Protein AF-A0A5K0ZXY5-F1 (afdb_monomer)

Sequence (60 aa):
AGANGSGGTNASQNAAAVVAQECFAAALRTDPKAGHLWVNLADAYHMAGDRRSAGKCLEQ

Mean predicted aligned error: 6.97 Å

Secondary structure (DSSP, 8-state):
-----SSSSHHHHHHHHHHHHHHHHHHHHH-TT-HHHHHHHHHHHHHTT-HHHHHHHTT-

Organism: NCBI:txid210225

pLDDT: mean 85.3, std 16.0, range [43.03, 96.94]

Solvent-accessible surface area (backbone atoms only — not comparable to full-atom values): 3412 Å² total; per-residue (Å²): 134,85,91,78,83,73,85,79,50,56,66,60,47,32,54,51,18,53,54,47,37,53,53,36,55,56,48,37,74,76,45,75,80,48,62,70,48,30,52,54,34,16,51,22,26,47,64,60,66,39,56,68,63,16,54,57,33,72,73,110

InterPro domains:
  IPR011990 Tetratricopeptide-like helical domain superfamily [G3DSA:1.25.40.10] (11-60)
  IPR011990 Tetratricopeptide-like helical domain su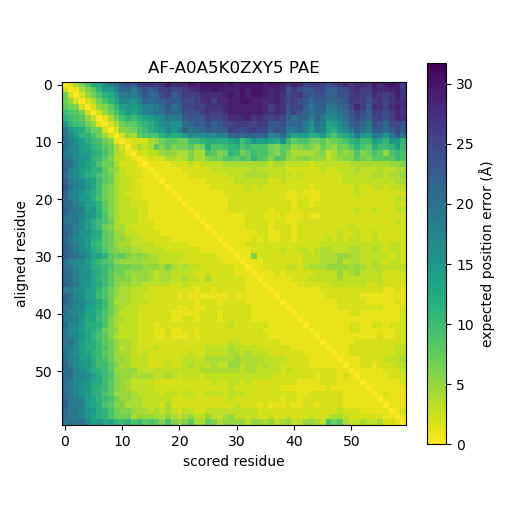perfamily [SSF48452] (20-59)

Nearest PDB structures (foldseek):
  3kd7-assembly1_A  TM=9.467E-01  e=1.694E-01  unidentified
  6c6k-assembly1_A  TM=8.998E-01  e=1.237E+00  Homo sapiens
  6c6k-assembly2_B  TM=8.872E-01  e=2.354E+00  Homo sapiens
  5udj-assembly1_A  TM=8.635E-01  e=2.094E+00  Homo sapiens
  5w5i-assembly1_A  TM=8.749E-01  e=2.496E+00  Homo sapiens

Structure (mmCIF, N/CA/C/O backbone):
data_AF-A0A5K0ZXY5-F1
#
_entry.id   AF-A0A5K0ZXY5-F1
#
loop_
_atom_site.group_PDB
_atom_site.id
_atom_site.type_symbol
_atom_site.label_atom_id
_atom_site.label_alt_id
_atom_site.label_comp_id
_atom_site.label_asym_id
_atom_site.label_entity_id
_atom_site.label_seq_id
_atom_site.pdbx_PDB_ins_code
_atom_site.Cartn_x
_atom_site.Cartn_y
_atom_site.Cartn_z
_atom_site.occupancy
_atom_site.B_iso_or_equiv
_atom_site.auth_seq_id
_atom_site.auth_comp_id
_atom_site.auth_asym_id
_atom_site.auth_atom_id
_atom_site.pdbx_PDB_model_num
ATOM 1 N N . ALA A 1 1 ? -0.501 -21.574 -31.893 1.00 43.03 1 ALA A N 1
ATOM 2 C CA . ALA A 1 1 ? -0.963 -20.182 -31.725 1.00 43.03 1 ALA A CA 1
ATOM 3 C C . ALA A 1 1 ? 0.032 -19.472 -30.815 1.00 43.03 1 ALA A C 1
ATOM 5 O O . ALA A 1 1 ? 0.390 -20.039 -29.791 1.00 43.03 1 ALA A O 1
ATOM 6 N N . GLY A 1 2 ? 0.595 -18.352 -31.272 1.00 44.22 2 GLY A N 1
ATOM 7 C CA . GLY A 1 2 ? 1.824 -17.766 -30.731 1.00 44.22 2 GLY A CA 1
ATOM 8 C C . GLY A 1 2 ? 1.650 -17.056 -29.391 1.00 44.22 2 GLY A C 1
ATOM 9 O O . GLY A 1 2 ? 0.770 -16.217 -29.234 1.00 44.22 2 GLY A O 1
ATOM 10 N N . ALA A 1 3 ? 2.545 -17.371 -28.457 1.00 56.84 3 ALA A N 1
ATOM 11 C CA . ALA A 1 3 ? 2.823 -16.557 -27.287 1.00 56.84 3 ALA A CA 1
ATOM 12 C C . ALA A 1 3 ? 3.635 -15.334 -27.731 1.00 56.84 3 ALA A C 1
ATOM 14 O O . ALA A 1 3 ? 4.823 -15.452 -28.019 1.00 56.84 3 ALA A O 1
ATOM 15 N N . ASN A 1 4 ? 3.000 -14.169 -27.829 1.00 55.38 4 ASN A N 1
ATOM 16 C CA . ASN A 1 4 ? 3.724 -12.905 -27.889 1.00 55.38 4 ASN A CA 1
ATOM 17 C C . ASN A 1 4 ? 2.827 -11.765 -27.396 1.00 55.38 4 ASN A C 1
ATOM 19 O O . ASN A 1 4 ? 1.802 -11.488 -28.013 1.00 55.38 4 ASN A O 1
ATOM 23 N N . GLY A 1 5 ? 3.200 -11.119 -26.288 1.00 50.09 5 GLY A N 1
ATOM 24 C CA . GLY A 1 5 ? 2.463 -9.950 -25.802 1.00 50.09 5 GLY A CA 1
ATOM 25 C C . GLY A 1 5 ? 2.642 -9.530 -24.341 1.00 50.09 5 GLY A C 1
ATOM 26 O O . GLY A 1 5 ? 1.779 -8.818 -23.851 1.00 50.09 5 GLY A O 1
ATOM 27 N N . SER A 1 6 ? 3.698 -9.923 -23.619 1.00 56.09 6 SER A N 1
ATOM 28 C CA . SER A 1 6 ? 3.897 -9.462 -22.220 1.00 56.09 6 SER A CA 1
ATOM 29 C C . SER A 1 6 ? 5.090 -8.517 -22.032 1.00 56.09 6 SER A C 1
ATOM 31 O O . SER A 1 6 ? 5.380 -8.101 -20.916 1.00 56.09 6 SER A O 1
ATOM 33 N N . GLY A 1 7 ? 5.790 -8.150 -23.111 1.00 49.81 7 GLY A N 1
ATOM 34 C CA . GLY A 1 7 ? 6.974 -7.283 -23.034 1.00 49.81 7 GLY A CA 1
ATOM 35 C C . GLY A 1 7 ? 6.667 -5.783 -22.935 1.00 49.81 7 GLY A C 1
ATOM 36 O O . GLY A 1 7 ? 7.474 -5.036 -22.396 1.00 49.81 7 GLY A O 1
ATOM 37 N N . GLY A 1 8 ? 5.503 -5.336 -23.426 1.00 51.72 8 GLY A N 1
ATOM 38 C CA . GLY A 1 8 ? 5.123 -3.914 -23.474 1.00 51.72 8 GLY A CA 1
ATOM 39 C C . GLY A 1 8 ? 4.176 -3.452 -22.363 1.00 51.72 8 GLY A C 1
ATOM 40 O O . GLY A 1 8 ? 3.947 -2.259 -22.213 1.00 51.72 8 GLY A O 1
ATOM 41 N N . THR A 1 9 ? 3.624 -4.374 -21.572 1.00 55.56 9 THR A N 1
ATOM 42 C CA . THR A 1 9 ? 2.584 -4.074 -20.576 1.00 55.56 9 THR A CA 1
ATOM 43 C C . THR A 1 9 ? 3.154 -3.784 -19.185 1.00 55.56 9 THR A C 1
ATOM 45 O O . THR A 1 9 ? 2.471 -3.186 -18.361 1.00 55.56 9 THR A O 1
ATOM 48 N N . ASN A 1 10 ? 4.394 -4.179 -18.882 1.00 59.69 10 ASN A N 1
ATOM 49 C CA . ASN A 1 10 ? 4.929 -4.112 -17.514 1.00 59.69 10 ASN A CA 1
ATOM 50 C C . ASN A 1 10 ? 5.211 -2.687 -17.021 1.00 59.69 10 ASN A C 1
ATOM 52 O O . ASN A 1 10 ? 4.930 -2.386 -15.867 1.00 59.69 10 ASN A O 1
ATOM 56 N N . ALA A 1 11 ? 5.714 -1.788 -17.872 1.00 65.88 11 ALA A N 1
ATOM 57 C CA . ALA A 1 11 ? 6.018 -0.419 -17.446 1.00 65.88 11 ALA A CA 1
ATOM 58 C C . ALA A 1 11 ? 4.742 0.391 -17.153 1.00 65.88 11 ALA A C 1
ATOM 60 O O . ALA A 1 11 ? 4.652 1.062 -16.127 1.00 65.88 11 ALA A O 1
ATOM 61 N N . SER A 1 12 ? 3.733 0.286 -18.022 1.00 74.69 12 SER A N 1
ATOM 62 C CA . SER A 1 12 ? 2.450 0.979 -17.856 1.00 74.69 12 SER A CA 1
ATOM 63 C C . SER A 1 12 ? 1.631 0.416 -16.695 1.00 74.69 12 SER A C 1
ATOM 65 O O . SER A 1 12 ? 1.036 1.187 -15.949 1.00 74.69 12 SER A O 1
ATOM 67 N N . GLN A 1 13 ? 1.642 -0.908 -16.498 1.00 72.31 13 GLN A N 1
ATOM 68 C CA . GLN A 1 13 ? 1.017 -1.534 -15.327 1.00 72.31 13 GLN A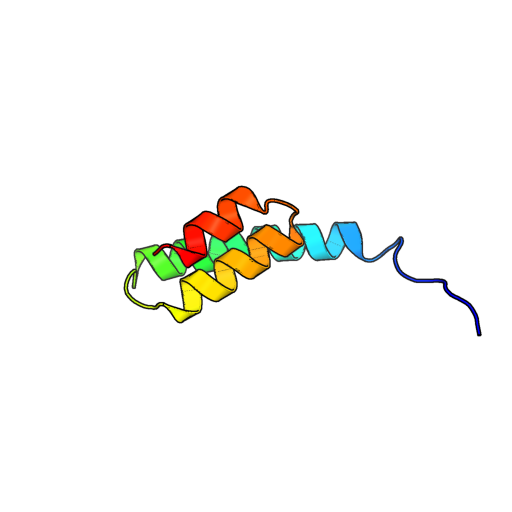 CA 1
ATOM 69 C C . GLN A 1 13 ? 1.705 -1.106 -14.027 1.00 72.31 13 GLN A C 1
ATOM 71 O O . GLN A 1 13 ? 1.020 -0.828 -13.049 1.00 72.31 13 GLN A O 1
ATOM 76 N N . ASN A 1 14 ? 3.035 -0.975 -14.023 1.00 79.19 14 ASN A N 1
ATOM 77 C CA . ASN A 1 14 ? 3.765 -0.501 -12.850 1.00 79.19 14 ASN A CA 1
ATOM 78 C C . ASN A 1 14 ? 3.452 0.973 -12.536 1.00 79.19 14 ASN A C 1
ATOM 80 O O . ASN A 1 14 ? 3.223 1.328 -11.386 1.00 79.19 14 ASN A O 1
ATOM 84 N N . ALA A 1 15 ? 3.364 1.832 -13.557 1.00 87.19 15 ALA A N 1
ATOM 85 C CA . ALA A 1 15 ? 2.957 3.226 -13.370 1.00 87.19 15 ALA A CA 1
ATOM 86 C C . ALA A 1 15 ? 1.519 3.341 -12.831 1.00 87.19 15 ALA A C 1
ATOM 88 O O . ALA A 1 15 ? 1.265 4.104 -11.901 1.00 87.19 15 ALA A O 1
ATOM 89 N N . ALA A 1 16 ? 0.588 2.547 -13.368 1.00 87.81 16 ALA A N 1
ATOM 90 C CA . ALA A 1 16 ? -0.782 2.487 -12.867 1.00 87.81 16 ALA A CA 1
ATOM 91 C C . ALA A 1 16 ? -0.848 1.966 -11.420 1.00 87.81 16 ALA A C 1
ATOM 93 O O . ALA A 1 16 ? -1.618 2.493 -10.620 1.00 87.81 16 ALA A O 1
ATOM 94 N N . ALA A 1 17 ? -0.012 0.986 -11.066 1.00 90.50 17 ALA A N 1
ATOM 95 C CA . ALA A 1 17 ? 0.089 0.459 -9.709 1.00 90.50 17 ALA A CA 1
ATOM 96 C C . ALA A 1 17 ? 0.564 1.521 -8.706 1.00 90.50 17 ALA A C 1
ATOM 98 O O . ALA A 1 17 ? -0.003 1.616 -7.621 1.00 90.50 17 ALA A O 1
ATOM 99 N N . VAL A 1 18 ? 1.538 2.363 -9.073 1.00 92.00 18 VAL A N 1
ATOM 100 C CA . VAL A 1 18 ? 2.004 3.472 -8.219 1.00 92.00 18 VAL A CA 1
ATOM 101 C C . VAL A 1 18 ? 0.884 4.483 -7.966 1.00 92.00 18 VAL A C 1
ATOM 103 O O . VAL A 1 18 ? 0.610 4.818 -6.817 1.00 92.00 18 VAL A O 1
ATOM 106 N N . VAL A 1 19 ? 0.175 4.917 -9.014 1.00 94.94 19 VAL A N 1
ATOM 107 C CA . VAL A 1 19 ? -0.955 5.852 -8.858 1.00 94.94 19 VAL A CA 1
ATOM 108 C C . VAL A 1 19 ? -2.065 5.233 -7.999 1.00 94.94 19 VAL A C 1
ATOM 110 O O . VAL A 1 19 ? -2.620 5.896 -7.123 1.00 94.94 19 VAL A O 1
ATOM 113 N N . ALA A 1 20 ? -2.367 3.947 -8.201 1.00 95.06 20 ALA A N 1
ATOM 114 C CA . ALA A 1 20 ? -3.348 3.229 -7.394 1.00 95.06 20 ALA A CA 1
ATOM 115 C C . AL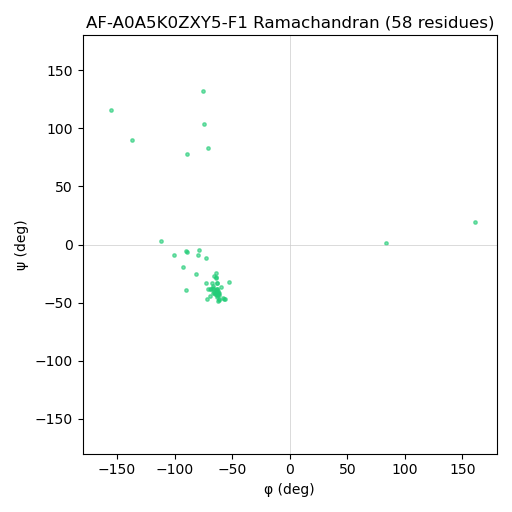A A 1 20 ? -2.942 3.173 -5.911 1.00 95.06 20 ALA A C 1
ATOM 117 O O . ALA A 1 20 ? -3.777 3.435 -5.045 1.00 95.06 20 ALA A O 1
ATOM 118 N N . GLN A 1 21 ? -1.667 2.901 -5.609 1.00 95.00 21 GLN A N 1
ATOM 119 C CA . GLN A 1 21 ? -1.147 2.918 -4.238 1.00 95.00 21 GLN A CA 1
ATOM 120 C C . GLN A 1 21 ? -1.364 4.279 -3.568 1.00 95.00 21 GLN A C 1
ATOM 122 O O . GLN A 1 21 ? -1.863 4.328 -2.444 1.00 95.00 21 GLN A O 1
ATOM 127 N N . GLU A 1 22 ? -1.052 5.382 -4.253 1.00 95.88 22 GLU A N 1
ATOM 128 C CA . GLU A 1 22 ? -1.247 6.733 -3.713 1.00 95.88 22 GLU A CA 1
ATOM 129 C C . GLU A 1 22 ? -2.726 7.046 -3.455 1.00 95.88 22 GLU A C 1
ATOM 131 O O . GLU A 1 22 ? -3.080 7.547 -2.383 1.00 95.88 22 GLU A O 1
ATOM 136 N N . CYS A 1 23 ? -3.605 6.706 -4.403 1.00 96.25 23 CYS A N 1
ATOM 137 C CA . CYS A 1 23 ? -5.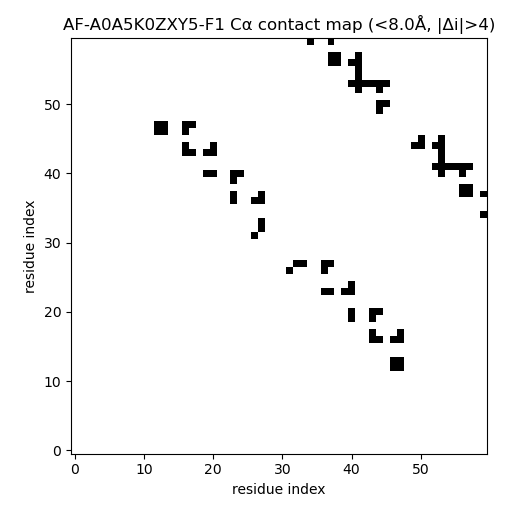045 6.905 -4.257 1.00 96.25 23 CYS A CA 1
ATOM 138 C C . CYS A 1 23 ? -5.619 6.106 -3.083 1.00 96.25 23 CYS A C 1
ATOM 140 O O . CYS A 1 23 ? -6.351 6.663 -2.262 1.00 96.25 23 CYS A O 1
ATOM 142 N N . PHE A 1 24 ? -5.279 4.820 -2.969 1.00 96.50 24 PHE A N 1
ATOM 143 C CA . PHE A 1 24 ? -5.774 3.984 -1.877 1.00 96.50 24 PHE A CA 1
ATOM 144 C C . PHE A 1 24 ? -5.190 4.401 -0.527 1.00 96.50 24 PHE A C 1
ATOM 146 O O . PHE A 1 24 ? -5.929 4.457 0.453 1.00 96.50 24 PHE A O 1
ATOM 153 N N . ALA A 1 25 ? -3.915 4.794 -0.464 1.00 95.00 25 ALA A N 1
ATOM 154 C CA . ALA A 1 25 ? -3.316 5.330 0.757 1.00 95.00 25 ALA A CA 1
ATOM 155 C C . ALA A 1 25 ? -3.997 6.636 1.206 1.00 95.00 25 ALA A C 1
ATOM 157 O O . ALA A 1 25 ? -4.244 6.841 2.397 1.00 95.00 25 ALA A O 1
ATOM 158 N N . ALA A 1 26 ? -4.345 7.518 0.265 1.00 96.94 26 ALA A N 1
ATOM 159 C CA . ALA A 1 26 ? -5.114 8.721 0.566 1.00 96.94 26 ALA A CA 1
ATOM 160 C C . ALA A 1 26 ? -6.533 8.391 1.055 1.00 96.94 26 ALA A C 1
ATOM 162 O O . ALA A 1 26 ? -6.989 8.992 2.026 1.00 96.94 26 ALA A O 1
ATOM 163 N N . ALA A 1 27 ? -7.206 7.417 0.440 1.00 95.69 27 ALA A N 1
ATOM 164 C CA . ALA A 1 27 ? -8.538 6.982 0.852 1.00 95.69 27 ALA A CA 1
ATOM 165 C C . ALA A 1 27 ? -8.531 6.342 2.255 1.00 95.69 27 ALA A C 1
ATOM 167 O O . ALA A 1 27 ? -9.350 6.705 3.100 1.00 95.69 27 ALA A O 1
ATOM 168 N N . LEU A 1 28 ? -7.548 5.492 2.562 1.00 96.38 28 LEU A N 1
ATOM 169 C CA . LEU A 1 28 ? -7.378 4.860 3.878 1.00 96.38 28 LEU A CA 1
ATOM 170 C C . LEU A 1 28 ? -7.077 5.857 5.001 1.00 96.38 28 LEU A C 1
ATOM 172 O O . LEU A 1 28 ? -7.437 5.624 6.151 1.00 96.38 28 LEU A O 1
ATOM 176 N N . ARG A 1 29 ? -6.457 7.001 4.688 1.00 95.81 29 ARG A N 1
ATOM 177 C CA . ARG A 1 29 ? -6.319 8.103 5.655 1.00 95.81 29 ARG A CA 1
ATOM 178 C C . ARG A 1 29 ? -7.663 8.727 6.034 1.00 95.81 29 ARG A C 1
ATOM 180 O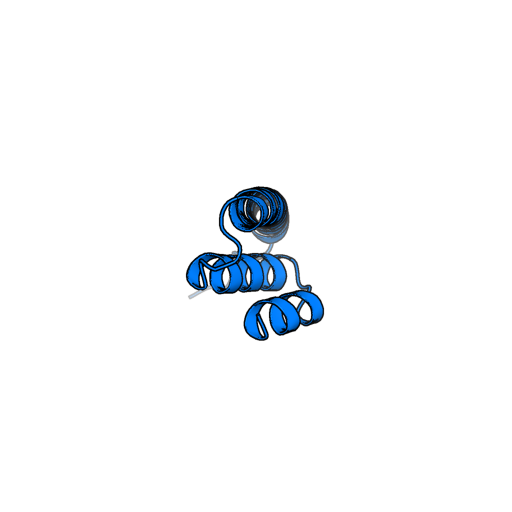 O . ARG A 1 29 ? -7.760 9.313 7.108 1.00 95.81 29 ARG A O 1
ATOM 187 N N . THR A 1 30 ? -8.661 8.656 5.151 1.00 96.94 30 THR A N 1
ATOM 188 C CA . THR A 1 30 ? -10.010 9.190 5.404 1.00 96.94 30 THR A CA 1
ATOM 189 C C . THR A 1 30 ? -10.928 8.157 6.048 1.00 96.94 30 THR A C 1
ATOM 191 O O . THR A 1 30 ? -11.664 8.500 6.969 1.00 96.94 30 THR A O 1
ATOM 194 N N . ASP A 1 31 ? -10.836 6.896 5.622 1.00 94.69 31 ASP A N 1
ATOM 195 C CA . ASP A 1 31 ? -11.566 5.775 6.208 1.00 94.69 31 ASP A CA 1
ATOM 196 C C . ASP A 1 31 ? -10.649 4.549 6.365 1.00 94.69 31 ASP A C 1
ATOM 198 O O . ASP A 1 31 ? -10.558 3.707 5.466 1.00 94.69 31 ASP A O 1
ATOM 202 N N . PRO A 1 32 ? -9.966 4.411 7.514 1.00 92.88 32 PRO A N 1
ATOM 203 C CA . PRO A 1 32 ? -9.081 3.276 7.762 1.00 92.88 32 PRO A CA 1
ATOM 204 C C . PRO A 1 32 ? -9.833 1.962 8.014 1.00 92.88 32 PRO A C 1
ATOM 206 O O . PRO A 1 32 ? -9.203 0.906 8.034 1.00 92.88 32 PRO A O 1
ATOM 209 N N . LYS A 1 33 ? -11.160 2.003 8.225 1.00 94.38 33 LYS A N 1
ATOM 210 C CA . LYS A 1 33 ? -11.992 0.814 8.486 1.00 94.38 33 LYS A CA 1
ATOM 211 C C . LYS A 1 33 ? -12.540 0.186 7.205 1.00 94.38 33 LYS A C 1
ATOM 213 O O . LYS A 1 33 ? -13.139 -0.889 7.256 1.00 94.38 33 LYS A O 1
ATOM 218 N N . ALA A 1 34 ? -12.338 0.831 6.060 1.00 93.69 34 ALA A N 1
ATOM 219 C CA . ALA A 1 34 ? -12.730 0.315 4.763 1.00 93.69 34 ALA A CA 1
ATOM 220 C C . ALA A 1 34 ? -11.835 -0.864 4.337 1.00 93.69 34 ALA A C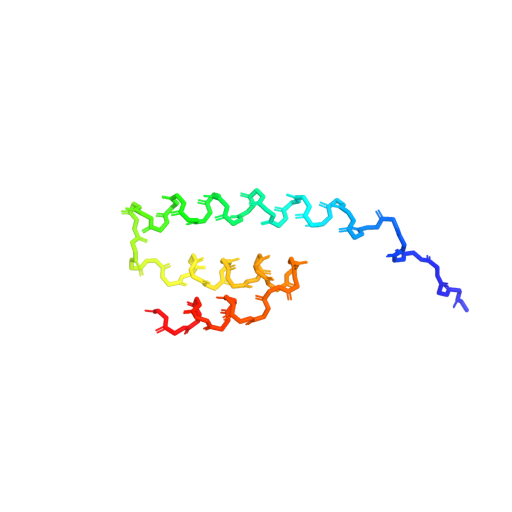 1
ATOM 222 O O . ALA A 1 34 ? -10.910 -0.709 3.544 1.00 93.69 34 ALA A O 1
ATOM 223 N N . GLY A 1 35 ? -12.146 -2.071 4.823 1.00 93.44 35 GLY A N 1
ATOM 224 C CA . GLY A 1 35 ? -11.382 -3.296 4.529 1.00 93.44 35 GLY A CA 1
ATOM 225 C C . GLY A 1 35 ? -11.175 -3.573 3.033 1.00 93.44 35 GLY A C 1
ATOM 226 O O . GLY A 1 35 ? -10.124 -4.052 2.623 1.00 93.44 35 GLY A O 1
ATOM 227 N N . HIS A 1 36 ? -12.132 -3.190 2.182 1.00 93.25 36 HIS A N 1
ATOM 228 C CA . HIS A 1 36 ? -12.001 -3.336 0.728 1.00 93.25 36 HIS A CA 1
ATOM 229 C C . HIS A 1 36 ? -10.863 -2.486 0.128 1.00 93.25 36 HIS A C 1
ATOM 231 O O . HIS A 1 36 ? -10.276 -2.876 -0.878 1.00 93.25 36 HIS A O 1
ATOM 237 N N . LEU A 1 37 ? -10.514 -1.349 0.742 1.00 96.00 37 LEU A N 1
ATOM 238 C CA . LEU A 1 37 ? -9.399 -0.514 0.288 1.00 96.00 37 LEU A CA 1
ATOM 239 C C . LEU A 1 37 ? -8.046 -1.155 0.600 1.00 96.00 37 LEU A C 1
ATOM 241 O O . LEU A 1 37 ? -7.120 -1.018 -0.194 1.00 96.00 37 LEU A O 1
ATOM 245 N N . TRP A 1 38 ? -7.940 -1.887 1.709 1.00 96.56 38 TRP A N 1
ATOM 246 C CA . TRP A 1 38 ? -6.735 -2.638 2.055 1.00 96.56 38 TRP A CA 1
ATOM 247 C C . TRP A 1 38 ? -6.466 -3.783 1.074 1.00 96.56 38 TRP A C 1
ATOM 249 O O . TRP A 1 38 ? -5.330 -3.953 0.633 1.00 96.56 38 TRP A O 1
ATOM 259 N N . VAL A 1 39 ? -7.509 -4.506 0.651 1.00 96.25 39 VAL A N 1
ATOM 260 C CA . VAL A 1 39 ? -7.400 -5.544 -0.393 1.00 96.25 39 VAL A CA 1
ATOM 261 C C . VAL A 1 39 ? -6.939 -4.936 -1.720 1.00 96.25 39 VAL A C 1
ATOM 263 O O . VAL A 1 39 ? -5.984 -5.418 -2.324 1.00 96.25 39 VAL A O 1
ATOM 266 N N . ASN A 1 40 ? -7.540 -3.819 -2.134 1.00 94.50 40 ASN A N 1
ATOM 267 C CA . ASN A 1 40 ? -7.162 -3.157 -3.383 1.00 94.50 40 ASN A CA 1
ATOM 268 C C . ASN A 1 40 ? -5.746 -2.553 -3.332 1.00 94.50 40 ASN A C 1
ATOM 270 O O . ASN A 1 40 ? -5.031 -2.546 -4.337 1.00 94.50 40 ASN A O 1
ATOM 274 N N . LEU A 1 41 ? -5.309 -2.075 -2.163 1.00 95.88 41 LEU A N 1
ATOM 275 C CA . LEU A 1 41 ? -3.932 -1.635 -1.951 1.00 95.88 41 LEU A CA 1
ATOM 276 C C . LEU A 1 41 ? -2.952 -2.819 -2.026 1.00 95.88 41 LEU A C 1
ATOM 278 O O . LEU A 1 41 ? -1.875 -2.683 -2.608 1.00 95.88 41 LEU A O 1
ATOM 282 N N . ALA A 1 42 ? -3.332 -3.991 -1.508 1.00 95.44 42 ALA A N 1
ATOM 283 C CA . ALA A 1 42 ? -2.534 -5.210 -1.619 1.00 95.44 42 ALA A CA 1
ATOM 284 C C . ALA A 1 42 ? -2.348 -5.645 -3.082 1.00 95.44 42 ALA A C 1
ATOM 286 O O . ALA A 1 42 ? -1.229 -5.967 -3.487 1.00 95.44 42 ALA A O 1
ATOM 287 N N . ASP A 1 43 ? -3.408 -5.586 -3.890 1.00 93.81 43 ASP A N 1
ATOM 288 C CA . ASP A 1 43 ? -3.338 -5.878 -5.326 1.00 93.81 43 ASP A CA 1
ATOM 289 C C . ASP A 1 43 ? -2.417 -4.895 -6.058 1.00 93.81 43 ASP A C 1
ATOM 291 O O . ASP A 1 43 ? -1.585 -5.305 -6.873 1.00 93.81 43 ASP A O 1
ATOM 295 N N . ALA A 1 44 ? -2.490 -3.603 -5.723 1.00 94.25 44 ALA A N 1
ATOM 296 C CA . ALA A 1 44 ? -1.595 -2.594 -6.284 1.00 94.25 44 ALA A CA 1
ATOM 297 C C . ALA A 1 44 ? -0.122 -2.855 -5.909 1.00 94.25 44 ALA A C 1
ATOM 299 O O . ALA A 1 44 ? 0.774 -2.702 -6.741 1.00 94.25 44 ALA A O 1
ATOM 300 N N . TYR A 1 45 ? 0.159 -3.308 -4.684 1.00 93.56 45 TYR A N 1
ATOM 301 C CA . TYR A 1 45 ? 1.501 -3.754 -4.295 1.00 93.56 45 TYR A CA 1
ATOM 302 C C . TYR A 1 45 ? 1.942 -5.028 -5.025 1.00 93.56 45 TYR A C 1
ATOM 304 O O . TYR A 1 45 ? 3.102 -5.127 -5.427 1.00 93.56 45 TYR A O 1
ATOM 312 N N . HIS A 1 46 ? 1.033 -5.975 -5.270 1.00 91.62 46 HIS A N 1
ATOM 313 C CA . HIS A 1 46 ? 1.336 -7.181 -6.040 1.00 91.62 46 HIS A CA 1
ATOM 314 C C . HIS A 1 46 ? 1.716 -6.854 -7.488 1.00 91.62 46 HIS A C 1
ATOM 316 O O . HIS A 1 46 ? 2.695 -7.397 -8.002 1.00 91.62 46 HIS A O 1
ATOM 322 N N . MET A 1 4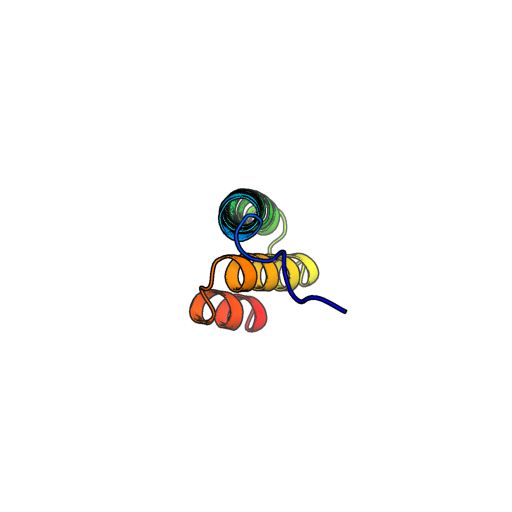7 ? 0.984 -5.935 -8.125 1.00 87.81 47 MET A N 1
ATOM 323 C CA . MET A 1 47 ? 1.274 -5.459 -9.483 1.00 87.81 47 MET A CA 1
ATOM 324 C C . MET A 1 47 ? 2.625 -4.736 -9.574 1.00 87.81 47 MET A C 1
ATOM 326 O O . MET A 1 47 ? 3.321 -4.875 -10.577 1.00 87.81 47 MET A O 1
ATOM 330 N N . ALA A 1 48 ? 3.030 -4.030 -8.513 1.00 87.88 48 ALA A N 1
ATOM 331 C CA . ALA A 1 48 ? 4.353 -3.411 -8.398 1.00 87.88 48 ALA A CA 1
ATOM 332 C C . ALA A 1 48 ? 5.475 -4.404 -8.012 1.00 87.88 48 ALA A C 1
ATOM 334 O O . ALA A 1 48 ? 6.647 -4.033 -7.961 1.00 87.88 48 ALA A O 1
ATOM 335 N N . GLY A 1 49 ? 5.138 -5.667 -7.726 1.00 89.62 49 GLY A N 1
ATOM 336 C CA . GLY A 1 49 ? 6.083 -6.709 -7.316 1.00 89.62 49 GLY A CA 1
ATOM 337 C C . GLY A 1 49 ? 6.442 -6.719 -5.823 1.00 89.62 49 GLY A C 1
ATOM 338 O O . GLY A 1 49 ? 7.210 -7.583 -5.393 1.00 89.62 49 GLY A O 1
ATOM 339 N N . ASP A 1 50 ? 5.869 -5.832 -5.006 1.00 91.00 50 ASP A N 1
ATOM 340 C CA . ASP A 1 50 ? 6.110 -5.774 -3.560 1.00 91.00 50 ASP A CA 1
ATOM 341 C C . ASP A 1 50 ? 5.128 -6.665 -2.785 1.00 91.00 50 ASP A C 1
ATOM 343 O O . ASP A 1 50 ? 4.164 -6.227 -2.153 1.00 91.00 50 ASP A O 1
ATOM 347 N N . ARG A 1 51 ? 5.402 -7.972 -2.793 1.00 91.25 51 ARG A N 1
ATOM 348 C CA . ARG A 1 51 ? 4.583 -8.949 -2.057 1.00 91.25 51 ARG A CA 1
ATOM 349 C C . ARG A 1 51 ? 4.607 -8.755 -0.542 1.00 91.25 51 ARG A C 1
ATOM 351 O O . ARG A 1 51 ? 3.672 -9.184 0.129 1.00 91.25 51 ARG A O 1
ATOM 358 N N . ARG A 1 52 ? 5.659 -8.141 0.010 1.00 94.69 52 ARG A N 1
ATOM 359 C CA . ARG A 1 52 ? 5.772 -7.940 1.459 1.00 94.69 52 ARG A CA 1
ATOM 360 C C . ARG A 1 52 ? 4.782 -6.880 1.921 1.00 94.69 52 ARG A C 1
ATOM 362 O O . ARG A 1 52 ? 4.089 -7.094 2.912 1.00 94.69 52 ARG A O 1
ATOM 369 N N . SER A 1 53 ? 4.724 -5.755 1.215 1.00 93.69 53 SER A N 1
ATOM 370 C CA . SER A 1 53 ? 3.771 -4.685 1.514 1.00 93.69 53 SER A CA 1
ATOM 371 C C . SER A 1 53 ? 2.333 -5.126 1.245 1.00 93.69 53 SER A C 1
ATOM 373 O O . SER A 1 53 ? 1.454 -4.820 2.047 1.00 93.69 53 SER A O 1
ATO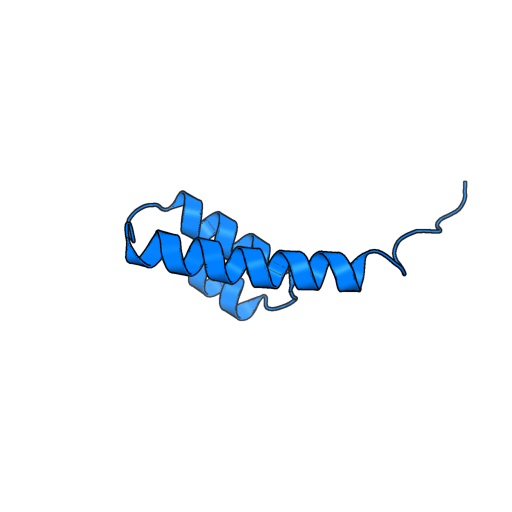M 375 N N . ALA A 1 54 ? 2.108 -5.941 0.207 1.00 94.00 54 ALA A N 1
ATOM 376 C CA . ALA A 1 54 ? 0.806 -6.560 -0.038 1.00 94.00 54 ALA A CA 1
ATOM 377 C C . ALA A 1 54 ? 0.332 -7.422 1.146 1.00 94.00 54 ALA A C 1
ATOM 379 O O . ALA A 1 54 ? -0.800 -7.270 1.592 1.00 94.00 54 ALA A O 1
ATOM 380 N N . GLY A 1 55 ? 1.209 -8.273 1.697 1.00 94.38 55 GLY A N 1
ATOM 381 C CA . GLY A 1 55 ? 0.887 -9.102 2.864 1.00 94.38 55 GLY A CA 1
ATOM 382 C C . GLY A 1 55 ? 0.428 -8.272 4.062 1.00 94.38 55 GLY A C 1
ATOM 383 O O . GLY A 1 55 ? -0.635 -8.537 4.606 1.00 94.38 55 GLY A O 1
ATOM 384 N N . LYS A 1 56 ? 1.157 -7.195 4.379 1.00 94.69 56 LYS A N 1
ATOM 385 C CA . LYS A 1 56 ? 0.791 -6.287 5.476 1.00 94.69 56 LYS A CA 1
ATOM 386 C C . LYS A 1 56 ? -0.570 -5.636 5.295 1.00 94.69 56 LYS A C 1
ATOM 388 O O . LYS A 1 56 ? -1.267 -5.430 6.274 1.00 94.69 56 LYS A O 1
ATOM 393 N N . CYS A 1 57 ? -0.941 -5.293 4.062 1.00 92.94 57 CYS A N 1
ATOM 394 C CA . CYS A 1 57 ? -2.250 -4.700 3.798 1.00 92.94 57 CYS A CA 1
ATOM 395 C C . CYS A 1 57 ? -3.382 -5.673 4.148 1.00 92.94 57 CYS A C 1
ATOM 397 O O . CYS A 1 57 ? -4.418 -5.240 4.625 1.00 92.94 57 CYS A O 1
ATOM 399 N N . LEU A 1 58 ? -3.177 -6.979 3.969 1.00 91.81 58 LEU A N 1
ATOM 400 C CA . LEU A 1 58 ? -4.174 -8.007 4.281 1.00 91.81 58 LEU A CA 1
ATOM 401 C C . LEU A 1 58 ? -4.253 -8.355 5.778 1.00 91.81 58 LEU A C 1
ATOM 403 O O . LEU A 1 58 ? -5.147 -9.094 6.179 1.00 91.81 58 LEU A O 1
ATOM 407 N N . GLU A 1 59 ? -3.320 -7.853 6.590 1.00 93.94 59 GLU A N 1
ATOM 408 C CA . GLU A 1 59 ? -3.299 -8.033 8.049 1.00 93.94 59 GLU A CA 1
ATOM 409 C C . GLU A 1 59 ? 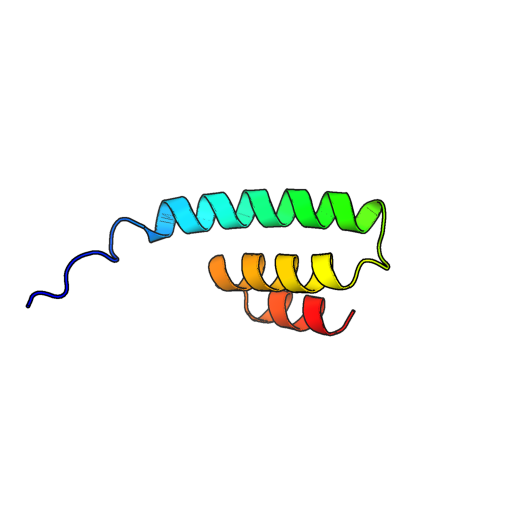-4.064 -6.923 8.801 1.00 93.94 59 GLU A C 1
ATOM 411 O O . GLU A 1 59 ? -4.196 -7.002 10.024 1.00 93.94 59 GLU A O 1
ATOM 416 N N . GLN A 1 60 ? -4.543 -5.898 8.086 1.00 87.75 60 GLN A N 1
ATOM 417 C CA . GLN A 1 60 ? -5.255 -4.730 8.624 1.00 87.75 60 GLN A CA 1
ATOM 418 C C . GLN A 1 60 ? -6.759 -4.972 8.765 1.00 87.75 60 GLN A C 1
ATOM 420 O O . GLN A 1 60 ? -7.319 -4.474 9.769 1.00 87.75 60 GLN A O 1
#

Foldseek 3Di:
DDDDDDPPVLVVLLVVLVVLLVVLVVVCVVPVPPLVSLQSNLVSCVSNVNNVSSVVSNVD

Radius of gyration: 13.6 Å; Cα contacts (8 Å, |Δi|>4): 48; chains: 1; bounding box: 20×29×40 Å